Protein AF-A0A060BXY6-F1 (afdb_monomer_lite)

Foldseek 3Di:
DPDPDDDDDPDDPDDPDDDDDDQLLDQDDPPQKDDPDDPCVVQAWGRPNGDIDGDQDDDQLDNDDHSDIDGDDPDQWDKDKDKPADDAAPAQRDWDFDKDDDHLQFIWTWIFHFDVVQPTTWTWIWGRHRDPPPSDIDTPDDTHDDDDGMKMWMWTGHRPDIDIDIDDDPPD

Radius of gyration: 18.83 Å; chains: 1; bounding box: 52×39×55 Å

pLDDT: mean 91.85, std 11.89, range [47.31, 98.62]

Sequence (172 aa):
MPALEAEAPGEAMAEPEGPVEYRFDGPDLPADFQWLRTPYPERILTLTGAALRLHGRESIGSWYEQALVARRQAHHAYRAETRLAAFAPESYQQAAGLTTYYNRTKLHALMVSHDAEAGGRSLTLMSCPGDWPDGRLVYPAGPLAVPDGPLDLAVEVRGATQRFSGAAAANG

Structure (mmCIF, N/CA/C/O backbone):
data_AF-A0A060BXY6-F1
#
_entry.id   AF-A0A060BXY6-F1
#
loop_
_atom_site.group_PDB
_atom_site.id
_atom_site.type_symbol
_atom_site.label_atom_id
_atom_site.label_alt_id
_atom_site.label_comp_id
_atom_site.label_asym_id
_atom_site.label_entity_id
_atom_site.label_seq_id
_atom_site.pdbx_PDB_ins_code
_atom_site.Cartn_x
_atom_site.Cartn_y
_atom_site.Cartn_z
_atom_site.occupancy
_atom_site.B_iso_or_equiv
_atom_site.auth_seq_id
_atom_site.auth_comp_id
_atom_site.auth_asym_id
_atom_site.auth_atom_id
_atom_site.pdbx_PDB_model_num
ATOM 1 N N . MET A 1 1 ? 29.669 -21.336 -35.107 1.00 47.31 1 MET A N 1
ATOM 2 C CA . MET A 1 1 ? 29.329 -19.900 -35.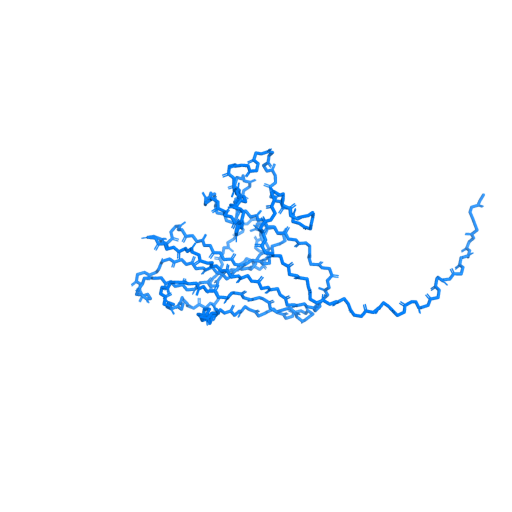192 1.00 47.31 1 MET A CA 1
ATOM 3 C C . MET A 1 1 ? 27.812 -19.817 -35.272 1.00 47.31 1 MET A C 1
ATOM 5 O O . MET A 1 1 ? 27.284 -20.520 -36.127 1.00 47.31 1 MET A O 1
ATOM 9 N N . PRO A 1 2 ? 27.098 -19.092 -34.392 1.00 58.09 2 PRO A N 1
ATOM 10 C CA . PRO A 1 2 ? 25.665 -18.878 -34.590 1.00 58.09 2 PRO A CA 1
ATOM 11 C C . PRO A 1 2 ? 25.452 -18.005 -35.839 1.00 58.09 2 PRO A C 1
ATOM 13 O O . PRO A 1 2 ? 26.349 -17.249 -36.217 1.00 58.09 2 PRO A O 1
ATOM 16 N N . ALA A 1 3 ? 24.303 -18.146 -36.500 1.00 59.31 3 ALA A N 1
ATOM 17 C CA . ALA A 1 3 ? 23.945 -17.347 -37.671 1.00 59.31 3 ALA A CA 1
ATOM 18 C C . ALA A 1 3 ? 23.782 -15.864 -37.287 1.00 59.31 3 ALA A C 1
ATOM 20 O O . ALA A 1 3 ? 23.227 -15.559 -36.233 1.00 59.31 3 ALA A O 1
ATOM 21 N N . LEU A 1 4 ? 24.304 -14.961 -38.127 1.00 67.56 4 LEU A N 1
ATOM 22 C CA . LEU A 1 4 ? 24.365 -13.517 -37.857 1.00 67.56 4 LEU A CA 1
ATOM 23 C C . LEU A 1 4 ? 23.023 -12.797 -38.088 1.00 67.56 4 LEU A C 1
ATOM 25 O O . LEU A 1 4 ? 22.862 -11.663 -37.654 1.00 67.56 4 LEU A O 1
ATOM 29 N N . GLU A 1 5 ? 22.068 -13.450 -38.750 1.00 65.06 5 GLU A N 1
ATOM 30 C CA . GLU A 1 5 ? 20.760 -12.891 -39.084 1.00 65.06 5 GLU A CA 1
ATOM 31 C C . GLU A 1 5 ? 19.680 -13.936 -38.789 1.00 65.06 5 GLU A C 1
ATOM 33 O O . GLU A 1 5 ? 19.763 -15.081 -39.237 1.00 65.06 5 GLU A O 1
ATOM 38 N N . ALA A 1 6 ? 18.691 -13.539 -37.989 1.00 66.56 6 ALA A N 1
ATOM 39 C CA . ALA A 1 6 ? 17.490 -14.309 -37.701 1.00 66.56 6 ALA A CA 1
ATOM 40 C C . ALA A 1 6 ? 16.286 -13.511 -38.209 1.00 66.56 6 ALA A C 1
ATOM 42 O O . ALA A 1 6 ? 16.207 -12.304 -37.970 1.00 66.56 6 ALA A O 1
ATOM 43 N N . GLU A 1 7 ? 15.360 -14.173 -38.904 1.00 62.53 7 GLU A N 1
ATOM 44 C CA . GLU A 1 7 ? 14.077 -13.564 -39.254 1.00 62.53 7 GLU A CA 1
ATOM 45 C C . GLU A 1 7 ? 13.350 -13.152 -37.972 1.00 62.53 7 GLU A C 1
ATOM 47 O O . GLU A 1 7 ? 13.218 -13.938 -37.028 1.00 62.53 7 GLU A O 1
ATOM 52 N N . ALA A 1 8 ? 12.904 -11.896 -37.933 1.00 59.94 8 ALA A N 1
ATOM 53 C CA . ALA A 1 8 ? 12.083 -11.410 -36.840 1.00 59.94 8 ALA A CA 1
ATOM 54 C C . ALA A 1 8 ? 10.796 -12.251 -36.785 1.00 59.94 8 ALA A C 1
ATOM 56 O O . ALA A 1 8 ? 10.184 -12.481 -37.833 1.00 59.94 8 ALA A O 1
ATOM 57 N N . PRO A 1 9 ? 10.360 -12.705 -35.596 1.00 65.50 9 PRO A N 1
ATOM 58 C CA . PRO A 1 9 ? 9.036 -13.290 -35.452 1.00 65.50 9 PRO A CA 1
ATOM 59 C C . PRO A 1 9 ? 8.014 -12.308 -36.031 1.00 65.50 9 PRO A C 1
ATOM 61 O O . PRO A 1 9 ? 8.070 -11.118 -35.715 1.00 65.50 9 PRO A O 1
ATOM 64 N N . GLY A 1 10 ? 7.125 -12.789 -36.906 1.00 59.06 10 GLY A N 1
ATOM 65 C CA . GLY A 1 10 ? 6.068 -11.959 -37.482 1.00 59.06 10 GLY A CA 1
ATOM 66 C C . GLY A 1 10 ? 5.279 -11.240 -36.387 1.00 59.06 10 GLY A C 1
ATOM 67 O O . GLY A 1 10 ? 5.149 -11.764 -35.279 1.00 59.06 10 GLY A O 1
ATOM 68 N N . GLU A 1 11 ? 4.780 -10.039 -36.692 1.00 58.16 11 GLU A N 1
ATOM 69 C CA . GLU A 1 11 ? 3.994 -9.220 -35.767 1.00 58.16 11 GLU A CA 1
ATOM 70 C C . GLU A 1 11 ? 2.746 -9.986 -35.309 1.00 58.16 11 GLU A C 1
ATOM 72 O O . GLU A 1 11 ? 1.684 -9.946 -35.929 1.00 58.16 11 GLU A O 1
ATOM 77 N N . ALA A 1 12 ? 2.868 -10.708 -34.199 1.00 58.38 12 ALA A N 1
ATOM 78 C CA . ALA A 1 12 ? 1.722 -11.157 -33.445 1.00 58.38 12 ALA A CA 1
ATOM 79 C C . ALA A 1 12 ? 1.152 -9.912 -32.763 1.00 58.38 12 ALA A C 1
ATOM 81 O O . ALA A 1 12 ? 1.702 -9.427 -31.773 1.00 58.38 12 ALA A O 1
ATOM 82 N N . MET A 1 13 ? 0.062 -9.368 -33.306 1.00 51.75 13 MET A N 1
ATOM 83 C CA . MET A 1 13 ? -0.794 -8.470 -32.540 1.00 51.75 13 MET A CA 1
ATOM 84 C C . MET A 1 13 ? -1.324 -9.271 -31.352 1.00 51.75 13 MET A C 1
ATOM 86 O O . MET A 1 13 ? -2.250 -10.066 -31.499 1.00 51.75 13 MET A O 1
ATOM 90 N N . ALA A 1 14 ? -0.688 -9.107 -30.192 1.00 61.38 14 ALA A N 1
ATOM 91 C CA . ALA A 1 14 ? -1.214 -9.630 -28.945 1.00 61.38 14 ALA A CA 1
ATOM 92 C C . ALA A 1 14 ? -2.620 -9.051 -28.759 1.00 61.38 14 ALA A C 1
ATOM 94 O O . ALA A 1 14 ? -2.805 -7.831 -28.829 1.00 61.38 14 ALA A O 1
ATOM 95 N N . GLU A 1 15 ? -3.613 -9.920 -28.575 1.00 57.78 15 GLU A N 1
ATOM 96 C CA . GLU A 1 15 ? -4.935 -9.458 -28.172 1.00 57.78 15 GLU A CA 1
ATOM 97 C C . GLU A 1 15 ? -4.805 -8.660 -26.868 1.00 57.78 15 GLU A C 1
ATOM 99 O O . GLU A 1 15 ? -3.977 -9.012 -26.019 1.00 57.78 15 GLU A O 1
ATOM 104 N N . PRO A 1 16 ? -5.574 -7.570 -26.700 1.00 60.53 16 PRO A N 1
ATOM 105 C CA . PRO A 1 16 ? -5.528 -6.804 -25.469 1.00 60.53 16 PRO A CA 1
ATOM 106 C C . PRO A 1 16 ? -5.883 -7.725 -24.301 1.00 60.53 16 PRO A C 1
ATOM 108 O O . PRO A 1 16 ? -6.974 -8.294 -24.260 1.00 60.53 16 PRO A O 1
ATOM 111 N N . GLU A 1 17 ? -4.952 -7.877 -23.357 1.00 73.25 17 GLU A N 1
ATOM 112 C CA . GLU A 1 17 ? -5.198 -8.646 -22.142 1.00 73.25 17 GLU A CA 1
ATOM 113 C C . GLU A 1 17 ? -6.414 -8.054 -21.415 1.00 73.25 17 GLU A C 1
ATOM 115 O O . GLU A 1 17 ? -6.480 -6.852 -21.139 1.00 73.25 17 GLU A O 1
ATOM 120 N N . GLY A 1 18 ? -7.404 -8.903 -21.134 1.00 80.19 18 GLY A N 1
ATOM 121 C CA . GLY A 1 18 ? -8.570 -8.519 -20.347 1.00 80.19 18 GLY A CA 1
ATOM 122 C C . GLY A 1 18 ? -8.195 -8.129 -18.910 1.00 80.19 18 GLY A C 1
ATOM 123 O O . GLY A 1 18 ? -7.074 -8.378 -18.457 1.00 80.19 18 GLY A O 1
ATOM 124 N N . PRO A 1 19 ? -9.130 -7.528 -18.153 1.00 88.00 19 PRO A N 1
ATOM 125 C CA . PRO A 1 19 ? -8.893 -7.224 -16.749 1.00 88.00 19 PRO A CA 1
ATOM 126 C C . PRO A 1 19 ? -8.603 -8.511 -15.965 1.00 88.00 19 PRO A C 1
ATOM 128 O O . PRO A 1 19 ? -9.330 -9.497 -16.069 1.00 88.00 19 PRO A O 1
ATOM 131 N N . VAL A 1 20 ? -7.541 -8.480 -15.159 1.00 94.06 20 VAL A N 1
ATOM 132 C CA . VAL A 1 20 ? -7.186 -9.568 -14.242 1.00 94.06 20 VAL A CA 1
ATOM 133 C C . VAL A 1 20 ? -7.732 -9.235 -12.858 1.00 94.06 20 VAL A C 1
ATOM 135 O O . VAL A 1 20 ? -7.362 -8.212 -12.279 1.00 94.06 20 VAL A O 1
ATOM 138 N N . GLU A 1 21 ? -8.584 -10.106 -12.322 1.00 95.81 21 GLU A N 1
ATOM 139 C CA . GLU A 1 21 ? -9.207 -9.952 -11.006 1.00 95.81 21 GLU A CA 1
ATOM 140 C C . GLU A 1 21 ? -8.729 -11.046 -10.042 1.00 95.81 21 GLU A C 1
ATOM 142 O O . GLU A 1 21 ? -8.688 -12.227 -10.387 1.00 95.81 21 GLU A O 1
ATOM 147 N N . TYR A 1 22 ? -8.396 -10.651 -8.811 1.00 96.75 22 TYR A N 1
ATOM 148 C CA . TYR A 1 22 ? -7.990 -11.558 -7.741 1.00 96.75 22 TYR A CA 1
ATOM 149 C C . TYR A 1 22 ? -8.943 -11.430 -6.553 1.00 96.75 22 TYR A C 1
ATOM 151 O O . TYR A 1 22 ? -8.967 -10.400 -5.883 1.00 96.75 22 TYR A O 1
ATOM 159 N N . ARG A 1 23 ? -9.702 -12.495 -6.271 1.00 95.94 23 ARG A N 1
ATOM 160 C CA . ARG A 1 23 ? -10.667 -12.536 -5.156 1.00 95.94 23 ARG A CA 1
ATOM 161 C C . ARG A 1 23 ? -10.073 -13.011 -3.829 1.00 95.94 23 ARG A C 1
ATOM 163 O O . ARG A 1 23 ? -10.653 -12.743 -2.784 1.00 95.94 23 ARG A O 1
ATOM 170 N N . PHE A 1 24 ? -8.916 -13.679 -3.861 1.00 96.94 24 PHE A N 1
ATOM 171 C CA . PHE A 1 24 ? -8.247 -14.249 -2.680 1.00 96.94 24 PHE A CA 1
ATOM 172 C C . PHE A 1 24 ? -9.130 -15.221 -1.866 1.00 96.94 24 PHE A C 1
ATOM 174 O O . PHE A 1 24 ? -9.054 -15.273 -0.637 1.00 96.94 24 PHE A O 1
ATOM 181 N N . ASP A 1 25 ? -9.973 -15.986 -2.560 1.00 95.31 25 ASP A N 1
ATOM 182 C CA . ASP A 1 25 ? -10.830 -17.045 -2.012 1.00 95.31 25 ASP A CA 1
ATOM 183 C C . ASP A 1 25 ? -10.169 -18.437 -2.034 1.00 95.31 25 ASP A C 1
ATOM 185 O O . ASP A 1 25 ? -10.607 -19.348 -1.332 1.00 95.31 25 ASP A O 1
ATOM 189 N N . GLY A 1 26 ? -9.081 -18.594 -2.791 1.00 93.88 26 GLY A N 1
ATOM 190 C CA . GLY A 1 26 ? -8.248 -19.794 -2.802 1.00 93.88 26 GLY A CA 1
ATOM 191 C C . GLY A 1 26 ? -7.332 -19.943 -1.573 1.00 93.88 26 GLY A C 1
ATOM 192 O O . GLY A 1 26 ? -7.121 -18.988 -0.819 1.00 93.88 26 GLY A O 1
ATOM 193 N N . PRO A 1 27 ? -6.755 -21.143 -1.375 1.00 93.88 27 PRO A N 1
ATOM 194 C CA . PRO A 1 27 ? -5.859 -21.430 -0.252 1.00 93.88 27 PRO A CA 1
ATOM 195 C C . PRO A 1 27 ? -4.451 -20.837 -0.423 1.00 93.88 27 PRO A C 1
ATOM 197 O O . PRO A 1 27 ? -3.761 -20.625 0.572 1.00 93.88 27 PRO A O 1
ATOM 200 N N . ASP A 1 28 ? -4.042 -20.552 -1.663 1.00 95.62 28 ASP A N 1
ATOM 201 C CA 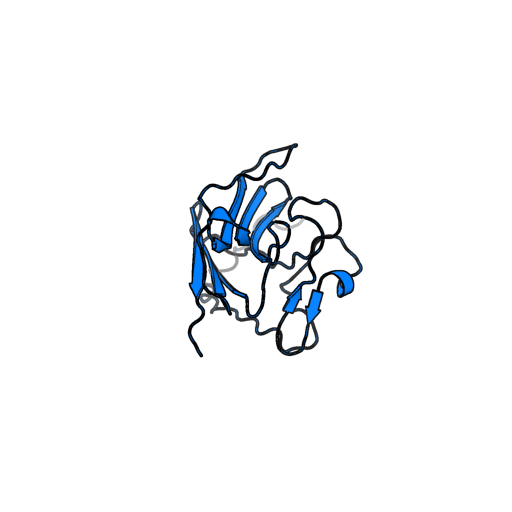. ASP A 1 28 ? -2.689 -20.123 -2.020 1.00 95.62 28 ASP A CA 1
ATOM 202 C C . ASP A 1 28 ? -2.666 -18.702 -2.587 1.00 95.62 28 ASP A C 1
ATOM 204 O O . ASP A 1 28 ? -3.612 -18.240 -3.235 1.00 95.62 28 ASP A O 1
ATOM 208 N N . LEU A 1 29 ? -1.558 -17.991 -2.352 1.00 97.19 29 LEU A N 1
ATOM 209 C CA . LEU A 1 29 ? -1.370 -16.647 -2.890 1.00 97.19 29 LEU A CA 1
ATOM 210 C C . LEU A 1 29 ? -1.147 -16.759 -4.406 1.00 97.19 29 LEU A C 1
ATOM 212 O O . LEU A 1 29 ? -0.289 -17.546 -4.815 1.00 97.19 29 LEU A O 1
ATOM 216 N N . PRO A 1 30 ? -1.861 -15.986 -5.250 1.00 96.94 30 PRO A N 1
ATOM 217 C CA . PRO A 1 30 ? -1.654 -16.052 -6.691 1.00 96.94 30 PRO A CA 1
ATOM 218 C C . PRO A 1 30 ? -0.193 -15.774 -7.060 1.00 96.94 30 PRO A C 1
ATOM 220 O O . PRO A 1 30 ? 0.427 -14.866 -6.503 1.00 96.94 30 PRO A O 1
ATOM 223 N N . ALA A 1 31 ? 0.340 -16.527 -8.025 1.00 96.06 31 ALA A N 1
ATOM 224 C CA . ALA A 1 31 ? 1.766 -16.523 -8.381 1.00 96.06 31 ALA A CA 1
ATOM 225 C C . ALA A 1 31 ? 2.300 -15.159 -8.865 1.00 96.06 31 ALA A C 1
ATOM 227 O O . ALA A 1 31 ? 3.503 -14.904 -8.815 1.00 96.06 31 ALA A O 1
ATOM 228 N N . ASP A 1 32 ? 1.406 -14.272 -9.301 1.00 96.62 32 ASP A N 1
ATOM 229 C CA . ASP A 1 32 ? 1.715 -12.891 -9.668 1.00 96.62 32 ASP A CA 1
ATOM 230 C C . ASP A 1 32 ? 2.242 -12.053 -8.498 1.00 96.62 32 ASP A C 1
ATOM 232 O O . ASP A 1 32 ? 2.953 -11.065 -8.715 1.00 96.62 32 ASP A O 1
ATOM 236 N N . PHE A 1 33 ? 1.869 -12.412 -7.268 1.00 98.00 33 PHE A N 1
ATOM 237 C CA . PHE A 1 33 ? 2.203 -11.655 -6.074 1.00 98.00 33 PHE A CA 1
ATOM 238 C C . PHE A 1 33 ? 3.475 -12.167 -5.407 1.00 98.00 33 PHE A C 1
ATOM 240 O O . PHE A 1 33 ? 3.696 -13.361 -5.220 1.00 98.00 33 PHE A O 1
ATOM 247 N N . GLN A 1 34 ? 4.302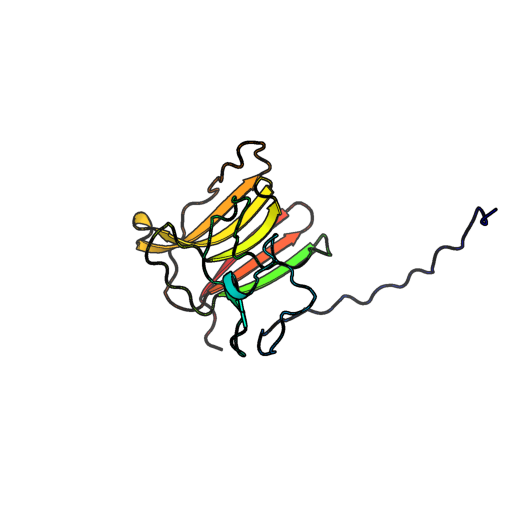 -11.219 -4.984 1.00 97.50 34 GLN A N 1
ATOM 248 C CA . GLN A 1 34 ? 5.496 -11.446 -4.183 1.00 97.50 34 GLN A CA 1
ATOM 249 C C . GLN A 1 34 ? 5.482 -10.516 -2.969 1.00 97.50 34 GLN A C 1
ATOM 251 O O . GLN A 1 34 ? 4.782 -9.502 -2.949 1.00 97.50 34 GLN A O 1
ATOM 256 N N . TRP A 1 35 ? 6.284 -10.849 -1.963 1.00 96.94 35 TRP A N 1
ATOM 257 C CA . TRP A 1 35 ? 6.513 -10.018 -0.783 1.00 96.94 35 TRP A CA 1
ATOM 258 C C . TRP A 1 35 ? 8.007 -9.756 -0.585 1.00 96.94 35 TRP A C 1
ATOM 260 O O . TRP A 1 35 ? 8.866 -10.358 -1.235 1.00 96.94 35 TRP A O 1
ATOM 270 N N . LEU A 1 36 ? 8.338 -8.819 0.302 1.00 95.25 36 LEU A N 1
ATOM 271 C CA . LEU A 1 36 ? 9.715 -8.367 0.485 1.00 95.25 36 LEU A CA 1
ATOM 272 C C . LEU A 1 36 ? 10.459 -9.184 1.550 1.00 95.25 36 LEU A C 1
ATOM 274 O O . LEU A 1 36 ? 10.153 -9.086 2.733 1.00 95.25 36 LEU A O 1
ATOM 278 N N . ARG A 1 37 ? 11.517 -9.884 1.116 1.00 93.62 37 ARG A N 1
ATOM 279 C CA . ARG A 1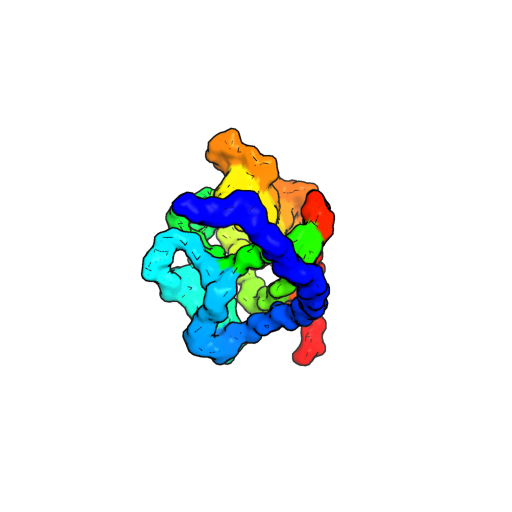 37 ? 12.669 -10.415 1.889 1.00 93.62 37 ARG A CA 1
ATOM 280 C C . ARG A 1 37 ? 12.406 -11.444 2.993 1.00 93.62 37 ARG A C 1
ATOM 282 O O . ARG A 1 37 ? 13.280 -12.278 3.211 1.00 93.62 37 ARG A O 1
ATOM 289 N N . THR A 1 38 ? 11.286 -11.393 3.708 1.00 93.12 38 THR A N 1
ATOM 290 C CA . THR A 1 38 ? 11.035 -12.317 4.820 1.00 93.12 38 THR A CA 1
ATOM 291 C C . THR A 1 38 ? 10.795 -13.741 4.302 1.00 93.12 38 THR A C 1
ATOM 293 O O . THR A 1 38 ? 9.997 -13.925 3.381 1.00 93.12 38 THR A O 1
ATOM 296 N N . PRO A 1 39 ? 11.450 -14.766 4.873 1.00 94.44 39 PRO A N 1
ATOM 297 C CA . PRO A 1 39 ? 11.147 -16.161 4.566 1.00 94.44 39 PRO A CA 1
ATOM 298 C C . PRO A 1 39 ? 9.909 -16.680 5.320 1.00 94.44 39 PRO A C 1
ATOM 300 O O . PRO A 1 39 ? 9.530 -17.828 5.121 1.00 94.44 39 PRO A O 1
ATOM 303 N N . TYR A 1 40 ? 9.292 -15.851 6.172 1.00 95.69 40 TYR A N 1
ATOM 304 C CA . TYR A 1 40 ? 8.187 -16.207 7.069 1.00 95.69 40 TYR A CA 1
ATOM 305 C C . TYR A 1 40 ? 6.894 -15.460 6.675 1.00 95.69 40 TYR A C 1
ATOM 307 O O . TYR A 1 40 ? 6.507 -14.493 7.346 1.00 95.69 40 TYR A O 1
ATOM 315 N N . PRO A 1 41 ? 6.244 -15.814 5.548 1.00 95.25 41 PRO A N 1
ATOM 316 C CA . PRO A 1 41 ? 5.077 -15.093 5.034 1.00 95.25 41 PRO A CA 1
ATOM 317 C C . PRO A 1 41 ? 3.892 -15.072 6.008 1.00 95.25 41 PRO A C 1
ATOM 319 O O . PRO A 1 41 ? 3.179 -14.076 6.080 1.00 95.25 41 PRO A O 1
ATOM 322 N N . GLU A 1 42 ? 3.710 -16.109 6.821 1.00 96.12 42 GLU A N 1
ATOM 323 C CA . GLU A 1 42 ? 2.644 -16.217 7.823 1.00 96.12 42 GLU A CA 1
ATOM 324 C C . GLU A 1 42 ? 2.688 -15.105 8.879 1.00 96.12 42 GLU A C 1
ATOM 326 O O . GLU A 1 42 ? 1.675 -14.779 9.500 1.00 96.12 42 GLU A O 1
ATOM 331 N N . ARG A 1 43 ? 3.854 -14.473 9.063 1.00 96.75 43 ARG A N 1
ATOM 332 C CA . ARG A 1 43 ? 3.986 -13.301 9.928 1.00 96.75 43 ARG A CA 1
ATOM 333 C C . ARG A 1 43 ? 3.405 -12.051 9.288 1.00 96.75 43 ARG A C 1
ATOM 335 O O . ARG A 1 43 ? 3.044 -11.149 10.022 1.00 96.75 43 ARG A O 1
ATOM 342 N N . ILE A 1 44 ? 3.318 -11.949 7.969 1.00 97.69 44 ILE A N 1
ATOM 343 C CA . ILE A 1 44 ? 2.914 -10.707 7.295 1.00 97.69 44 ILE A CA 1
ATOM 344 C C . ILE A 1 44 ? 1.570 -10.816 6.585 1.00 97.69 44 ILE A C 1
ATOM 346 O O . ILE A 1 44 ? 0.912 -9.797 6.383 1.00 97.69 44 ILE A O 1
ATOM 350 N N . LEU A 1 45 ? 1.144 -12.028 6.227 1.00 97.75 45 LEU A N 1
ATOM 351 C CA . LEU A 1 45 ? -0.083 -12.251 5.479 1.00 97.75 45 LEU A CA 1
ATOM 352 C C . LEU A 1 45 ? -0.797 -13.544 5.877 1.00 97.75 45 LEU A C 1
ATOM 354 O O . LEU A 1 45 ? -0.206 -14.495 6.383 1.00 97.75 45 LEU A O 1
ATOM 358 N N . THR A 1 46 ? -2.101 -13.584 5.626 1.00 97.88 46 THR A N 1
ATOM 359 C CA . THR A 1 46 ? -2.935 -14.783 5.737 1.00 97.88 46 THR A CA 1
ATOM 360 C C . THR A 1 46 ? -4.052 -14.716 4.702 1.00 97.88 46 THR A C 1
ATOM 362 O O . THR A 1 46 ? -4.727 -13.693 4.590 1.00 97.88 46 THR A O 1
ATOM 365 N N . LEU A 1 47 ? -4.281 -15.807 3.973 1.00 97.88 47 LEU A N 1
ATOM 366 C CA . LEU A 1 47 ? -5.473 -15.969 3.141 1.00 97.88 47 LEU A CA 1
ATOM 367 C C . LEU A 1 47 ? -6.597 -16.536 3.999 1.00 97.88 47 LEU A C 1
ATOM 369 O O . LEU A 1 47 ? -6.443 -17.584 4.620 1.00 97.88 47 LEU A O 1
ATOM 373 N N . THR A 1 48 ? -7.719 -15.825 4.074 1.00 96.50 48 THR A N 1
ATOM 374 C CA . THR A 1 48 ? -8.839 -16.216 4.946 1.00 96.50 48 THR A CA 1
ATOM 375 C C . THR A 1 48 ? -9.893 -17.064 4.231 1.00 96.50 48 THR A C 1
ATOM 377 O O . THR A 1 48 ? -10.934 -17.337 4.821 1.00 96.50 48 THR A O 1
ATOM 380 N N . GLY A 1 49 ? -9.685 -17.391 2.950 1.00 94.31 49 GLY A N 1
ATOM 381 C CA . GLY A 1 49 ? -10.709 -17.970 2.068 1.00 94.31 49 GLY A CA 1
ATOM 382 C C . GLY A 1 49 ? -11.753 -16.960 1.570 1.00 94.31 49 GLY A C 1
ATOM 383 O O . GLY A 1 49 ? -12.717 -17.337 0.915 1.00 94.31 49 GLY A O 1
ATOM 384 N N . ALA A 1 50 ? -11.575 -15.675 1.885 1.00 94.44 50 ALA A N 1
ATOM 385 C CA . ALA A 1 50 ? -12.428 -14.583 1.405 1.00 94.44 50 ALA A CA 1
ATOM 386 C C . ALA A 1 50 ? -11.652 -13.286 1.123 1.00 94.44 50 ALA A C 1
ATOM 388 O O . ALA A 1 50 ? -12.186 -12.378 0.491 1.00 94.44 50 ALA A O 1
ATOM 389 N N . ALA A 1 51 ? -10.426 -13.162 1.641 1.00 97.00 51 ALA A N 1
ATOM 390 C CA . ALA A 1 51 ? -9.573 -12.000 1.462 1.00 97.00 51 ALA A CA 1
ATOM 391 C C . ALA A 1 51 ? -8.102 -12.346 1.735 1.00 97.00 51 ALA A C 1
ATOM 393 O O . ALA A 1 51 ? -7.781 -13.263 2.501 1.00 97.00 51 ALA A O 1
ATOM 394 N N . LEU A 1 52 ? -7.211 -11.520 1.184 1.00 98.38 52 LEU A N 1
ATOM 395 C CA . LEU A 1 52 ? -5.834 -11.391 1.645 1.00 98.38 52 LEU A CA 1
ATOM 396 C C . LEU A 1 52 ? -5.803 -10.460 2.862 1.00 98.38 52 LEU A C 1
ATOM 398 O O . LEU A 1 52 ? -6.006 -9.252 2.740 1.00 98.38 52 LEU A O 1
ATOM 402 N N . ARG A 1 53 ? -5.531 -11.012 4.045 1.00 98.44 53 ARG A N 1
ATOM 403 C CA . ARG A 1 53 ? -5.294 -10.232 5.262 1.00 98.44 53 ARG A CA 1
ATOM 404 C C . ARG A 1 53 ? -3.807 -9.947 5.395 1.00 98.44 53 ARG A C 1
ATOM 406 O O . ARG A 1 53 ? -3.013 -10.881 5.433 1.00 98.44 53 ARG A O 1
ATOM 413 N N . LEU A 1 54 ? -3.448 -8.675 5.532 1.00 98.38 54 LEU A N 1
ATOM 414 C CA . LEU A 1 54 ? -2.094 -8.250 5.876 1.00 98.38 54 LEU A CA 1
ATOM 415 C C . LEU A 1 54 ? -2.027 -7.914 7.366 1.00 98.38 54 LEU A C 1
ATOM 417 O O . LEU A 1 54 ? -2.879 -7.193 7.886 1.00 98.38 54 LEU A O 1
ATOM 421 N N . HIS A 1 55 ? -1.016 -8.434 8.056 1.00 98.00 55 HIS A N 1
ATOM 422 C CA . HIS A 1 55 ? -0.767 -8.131 9.463 1.00 98.00 55 HIS A CA 1
ATOM 423 C C . HIS A 1 55 ? 0.227 -6.980 9.536 1.00 98.00 55 HIS A C 1
ATOM 425 O O . HIS A 1 55 ? 1.365 -7.156 9.124 1.00 98.00 55 HIS A O 1
ATOM 431 N N . GLY A 1 56 ? -0.175 -5.815 10.051 1.00 96.50 56 GLY A N 1
ATOM 432 C CA . GLY A 1 56 ? 0.694 -4.632 10.113 1.00 96.50 56 GLY A CA 1
ATOM 433 C C . GLY A 1 56 ? 2.051 -4.922 10.771 1.00 96.50 56 GLY A C 1
ATOM 434 O O . GLY A 1 56 ? 2.117 -5.604 11.797 1.00 96.50 56 GLY A O 1
ATOM 435 N N . ARG A 1 57 ? 3.135 -4.435 10.160 1.00 96.44 57 ARG A N 1
ATOM 436 C CA . ARG A 1 57 ? 4.519 -4.600 10.635 1.00 96.44 57 ARG A CA 1
ATOM 437 C C . ARG A 1 57 ? 5.251 -3.265 10.587 1.00 96.44 57 ARG A C 1
ATOM 439 O O . ARG A 1 57 ? 4.709 -2.259 11.031 1.00 96.44 57 ARG A O 1
ATOM 446 N N . GLU A 1 58 ? 6.482 -3.251 10.100 1.00 96.12 58 GLU A N 1
ATOM 447 C CA . GLU A 1 58 ? 7.291 -2.049 10.035 1.00 96.12 58 GLU A CA 1
ATOM 448 C C . GLU A 1 58 ? 6.825 -1.124 8.907 1.00 96.12 58 GLU A C 1
ATOM 450 O O . GLU A 1 58 ? 6.005 -1.484 8.057 1.00 96.12 58 GLU A O 1
ATOM 455 N N . SER A 1 59 ? 7.359 0.097 8.899 1.00 93.56 59 SER A N 1
ATOM 456 C CA . SER A 1 59 ? 7.011 1.093 7.892 1.00 93.56 59 SER A CA 1
ATOM 457 C C . SER A 1 59 ? 7.402 0.645 6.479 1.00 93.56 59 SER A C 1
ATOM 459 O O . SER A 1 59 ? 8.337 -0.132 6.274 1.00 93.56 59 SER A O 1
ATOM 461 N N . ILE A 1 60 ? 6.740 1.223 5.476 1.00 92.00 60 ILE A N 1
ATOM 462 C CA . ILE A 1 60 ? 7.011 0.981 4.046 1.00 92.00 60 ILE A CA 1
ATOM 463 C C . ILE A 1 60 ? 8.461 1.314 3.630 1.00 92.00 60 ILE A C 1
ATOM 465 O O . ILE A 1 60 ? 8.978 0.846 2.614 1.00 92.00 60 ILE A O 1
ATOM 469 N N . GLY A 1 61 ? 9.139 2.132 4.438 1.00 87.81 61 GLY A N 1
ATOM 470 C CA . GLY A 1 61 ? 10.538 2.492 4.267 1.00 87.81 61 GLY A CA 1
ATOM 471 C C . GLY A 1 61 ? 11.522 1.549 4.963 1.00 87.81 61 GLY A C 1
ATOM 472 O O . GLY A 1 61 ? 12.720 1.808 4.878 1.00 87.81 61 GLY A O 1
ATOM 473 N N . SER A 1 62 ? 11.076 0.504 5.667 1.00 90.06 62 SER A N 1
ATOM 474 C CA . SER A 1 62 ? 11.971 -0.381 6.422 1.00 90.06 62 SER A CA 1
ATOM 475 C C . SER A 1 62 ? 12.806 -1.308 5.524 1.00 90.06 62 SER A C 1
ATOM 477 O O . SER A 1 62 ? 12.420 -1.662 4.412 1.00 90.06 62 SER A O 1
ATOM 479 N N . TRP A 1 63 ? 13.967 -1.743 6.013 1.00 85.31 63 TRP A N 1
ATOM 480 C CA . TRP A 1 63 ? 14.745 -2.823 5.399 1.00 85.31 63 TRP A CA 1
ATOM 481 C C . TRP A 1 63 ? 14.267 -4.223 5.785 1.00 85.31 63 TRP A C 1
ATOM 483 O O . TRP A 1 63 ? 14.607 -5.182 5.089 1.00 85.31 63 TRP A O 1
ATOM 493 N N . TYR A 1 64 ? 13.509 -4.326 6.874 1.00 90.06 64 TYR A N 1
ATOM 494 C CA . TYR A 1 64 ? 13.172 -5.586 7.518 1.00 90.06 64 TYR A CA 1
ATOM 495 C C . TYR A 1 64 ? 11.725 -5.986 7.209 1.00 90.06 64 TYR A C 1
ATOM 497 O O . TYR A 1 64 ? 11.369 -6.134 6.037 1.00 90.06 64 TYR A O 1
ATOM 505 N N . GLU A 1 65 ? 10.900 -6.226 8.226 1.00 91.94 65 GLU A N 1
ATOM 506 C CA . GLU A 1 65 ? 9.634 -6.925 8.055 1.00 91.94 65 GLU A CA 1
ATOM 507 C C . GLU A 1 65 ? 8.523 -5.970 7.601 1.00 91.94 65 GLU A C 1
ATOM 509 O O . GLU A 1 65 ? 7.928 -5.247 8.397 1.00 91.94 65 GLU A O 1
ATOM 514 N N . GLN A 1 66 ? 8.225 -5.987 6.299 1.00 96.19 66 GLN A N 1
ATOM 515 C CA . GLN A 1 66 ? 7.121 -5.236 5.704 1.00 96.19 66 GLN A CA 1
ATOM 516 C C . GLN A 1 66 ? 5.963 -6.162 5.336 1.00 96.19 66 GLN A C 1
ATOM 518 O O . GLN A 1 66 ? 6.147 -7.149 4.622 1.00 96.19 66 GLN A O 1
ATOM 523 N N . ALA A 1 67 ? 4.748 -5.779 5.725 1.00 97.56 67 ALA A N 1
ATOM 524 C CA . ALA A 1 67 ? 3.522 -6.393 5.224 1.00 97.56 67 ALA A CA 1
ATOM 525 C C . ALA A 1 67 ? 3.126 -5.789 3.869 1.00 97.56 67 ALA A C 1
ATOM 527 O O . ALA A 1 67 ? 2.104 -5.121 3.739 1.00 97.56 67 ALA A O 1
ATOM 528 N N . LEU A 1 68 ? 3.988 -5.993 2.869 1.00 97.81 68 LEU A N 1
ATOM 529 C CA . LEU A 1 68 ? 3.814 -5.517 1.500 1.00 97.81 68 LEU A CA 1
ATOM 530 C C . LEU A 1 68 ? 3.772 -6.718 0.559 1.00 97.81 68 LEU A C 1
ATOM 532 O O . LEU A 1 68 ? 4.759 -7.441 0.419 1.00 97.81 68 LEU A O 1
ATOM 536 N N . VAL A 1 69 ? 2.628 -6.892 -0.098 1.00 98.12 69 VAL A N 1
ATOM 537 C CA . VAL A 1 69 ? 2.396 -7.901 -1.135 1.00 98.12 69 VAL A CA 1
ATOM 538 C C . VAL A 1 69 ? 2.079 -7.165 -2.432 1.00 98.12 69 VAL A C 1
ATOM 540 O O . VAL A 1 69 ? 1.167 -6.341 -2.467 1.00 98.12 69 VAL A O 1
ATOM 543 N N . ALA A 1 70 ? 2.852 -7.415 -3.485 1.00 97.88 70 ALA A N 1
ATOM 544 C CA . ALA A 1 70 ? 2.761 -6.672 -4.737 1.00 97.88 70 ALA A CA 1
ATOM 545 C C . ALA A 1 70 ? 2.982 -7.573 -5.952 1.00 97.88 70 ALA A C 1
ATOM 547 O O . ALA A 1 70 ? 3.675 -8.585 -5.873 1.00 97.88 70 ALA A O 1
ATOM 548 N N . ARG A 1 71 ? 2.421 -7.162 -7.091 1.00 97.44 71 ARG A N 1
ATOM 549 C CA . ARG A 1 71 ? 2.680 -7.756 -8.407 1.00 97.44 71 ARG A CA 1
ATOM 550 C C . ARG A 1 71 ? 3.447 -6.780 -9.295 1.00 97.44 71 ARG A C 1
ATOM 552 O O . ARG A 1 71 ? 3.471 -5.578 -9.032 1.00 97.44 71 ARG A O 1
ATOM 559 N N . ARG A 1 72 ? 4.082 -7.294 -10.350 1.00 97.00 72 ARG A N 1
ATOM 560 C CA . ARG A 1 72 ? 4.863 -6.478 -11.293 1.00 97.00 72 ARG A CA 1
ATOM 561 C C . ARG A 1 72 ? 3.956 -5.563 -12.115 1.00 97.00 72 ARG A C 1
ATOM 563 O O . ARG A 1 72 ? 2.912 -5.983 -12.604 1.00 97.00 72 ARG A O 1
ATOM 570 N N . GLN A 1 73 ? 4.415 -4.337 -12.340 1.00 95.12 73 GLN A N 1
ATOM 571 C CA . GLN A 1 73 ? 3.916 -3.506 -13.428 1.00 95.12 73 GLN A CA 1
ATOM 572 C C . GLN A 1 73 ? 4.455 -4.066 -14.753 1.00 95.12 73 GLN A C 1
ATOM 574 O O . GLN A 1 73 ? 5.659 -4.009 -14.991 1.00 95.12 73 GLN A O 1
ATOM 579 N N . ALA A 1 74 ? 3.570 -4.593 -15.603 1.00 94.19 74 ALA A N 1
ATOM 580 C CA . ALA A 1 74 ? 3.928 -5.145 -16.917 1.00 94.19 74 ALA A CA 1
ATOM 581 C C . ALA A 1 74 ? 3.701 -4.163 -18.084 1.00 94.19 74 ALA A C 1
ATOM 583 O O . ALA A 1 74 ? 4.216 -4.376 -19.176 1.00 94.19 74 ALA A O 1
ATOM 584 N N . HIS A 1 75 ? 2.968 -3.069 -17.849 1.00 94.06 75 HIS A N 1
ATOM 585 C CA . HIS A 1 75 ? 2.564 -2.115 -18.882 1.00 94.06 75 HIS A CA 1
ATOM 586 C C . HIS A 1 75 ? 2.885 -0.668 -18.475 1.00 94.06 75 HIS A C 1
ATOM 588 O O . HIS A 1 75 ? 2.880 -0.315 -17.293 1.00 94.06 75 HIS A O 1
ATOM 594 N N . HIS A 1 76 ? 3.142 0.199 -19.459 1.00 94.56 76 HIS A N 1
ATOM 595 C CA . HIS A 1 76 ? 3.342 1.642 -19.236 1.00 94.56 76 HIS A CA 1
ATOM 596 C C . HIS A 1 76 ? 2.034 2.410 -19.009 1.00 94.56 76 HIS A C 1
ATOM 598 O O . HIS A 1 76 ? 2.059 3.536 -18.512 1.00 94.56 76 HIS A O 1
ATOM 604 N N . ALA A 1 77 ? 0.902 1.812 -19.373 1.00 96.38 77 ALA A N 1
ATOM 605 C CA . ALA A 1 77 ? -0.423 2.306 -19.052 1.00 96.38 77 ALA A CA 1
ATOM 606 C C . ALA A 1 77 ? -1.222 1.172 -18.413 1.00 96.38 77 ALA A C 1
ATOM 608 O O . ALA A 1 77 ? -1.334 0.097 -18.998 1.00 96.38 77 ALA A O 1
ATOM 609 N N . TYR A 1 78 ? -1.723 1.389 -17.202 1.00 96.56 78 TYR A N 1
ATOM 610 C CA . TYR A 1 78 ? -2.523 0.403 -16.482 1.00 96.56 78 TYR A CA 1
ATOM 611 C C . TYR A 1 78 ? -3.372 1.074 -15.410 1.00 96.56 78 TYR A C 1
ATOM 613 O O . TYR A 1 78 ? -3.109 2.198 -14.974 1.00 96.56 78 TYR A O 1
ATOM 621 N N . ARG A 1 79 ? -4.372 0.331 -14.949 1.00 97.62 79 ARG A N 1
ATOM 622 C CA . ARG A 1 79 ? -5.173 0.663 -13.781 1.00 97.62 79 ARG A CA 1
ATOM 623 C C . ARG A 1 79 ? -5.136 -0.528 -12.831 1.00 97.62 79 ARG A C 1
ATOM 625 O O . ARG A 1 79 ? -5.348 -1.657 -13.259 1.00 97.62 79 ARG A O 1
ATOM 632 N N . ALA A 1 80 ? -4.809 -0.276 -11.570 1.00 98.12 80 ALA A N 1
ATOM 633 C CA . ALA A 1 80 ? -4.833 -1.280 -10.513 1.00 98.12 80 ALA A CA 1
ATOM 634 C C . ALA A 1 80 ? -5.799 -0.845 -9.413 1.00 98.12 80 ALA A C 1
ATOM 636 O O . ALA A 1 80 ? -5.888 0.342 -9.085 1.00 98.12 80 ALA A O 1
ATOM 637 N N . GLU A 1 81 ? -6.524 -1.818 -8.873 1.00 98.38 81 GLU A N 1
ATOM 638 C CA . GLU A 1 81 ? -7.616 -1.623 -7.925 1.00 98.38 81 GLU A CA 1
ATOM 639 C C . GLU A 1 81 ? -7.475 -2.569 -6.755 1.00 98.38 81 GLU A C 1
ATOM 641 O O . GLU A 1 81 ? -7.015 -3.701 -6.904 1.00 98.38 81 GLU A O 1
ATOM 646 N N . THR A 1 82 ? -7.893 -2.103 -5.587 1.00 98.38 82 THR A N 1
ATOM 647 C CA . THR A 1 82 ? -8.083 -2.959 -4.428 1.00 98.38 82 THR A CA 1
ATOM 648 C C . THR A 1 82 ? -9.243 -2.448 -3.595 1.00 98.38 82 THR A C 1
ATOM 650 O O . THR A 1 82 ? -9.422 -1.239 -3.435 1.00 98.38 82 THR A O 1
ATOM 653 N N . ARG A 1 83 ? -10.010 -3.379 -3.033 1.00 98.31 83 ARG A N 1
ATOM 654 C CA . ARG A 1 83 ? -11.015 -3.081 -2.022 1.00 98.31 83 ARG A CA 1
ATOM 655 C C . ARG A 1 83 ? -10.421 -3.337 -0.648 1.00 98.31 83 ARG A C 1
ATOM 657 O O . ARG A 1 83 ? -10.177 -4.482 -0.267 1.00 98.31 83 ARG A O 1
ATOM 664 N N . LEU A 1 84 ? -10.246 -2.279 0.134 1.00 98.12 84 LEU A N 1
ATOM 665 C CA . LEU A 1 84 ? -9.923 -2.395 1.549 1.00 98.12 84 LEU A CA 1
ATOM 666 C C . LEU A 1 84 ? -11.210 -2.706 2.316 1.00 98.12 84 LEU A C 1
ATOM 668 O O . LEU A 1 84 ? -11.920 -1.800 2.747 1.00 98.12 84 LEU A O 1
ATOM 672 N N . ALA A 1 85 ? -11.522 -3.997 2.444 1.00 96.94 85 ALA A N 1
ATOM 673 C CA . ALA A 1 85 ? -12.786 -4.469 3.010 1.00 96.94 85 ALA A CA 1
ATOM 674 C C . ALA A 1 85 ? -12.967 -4.104 4.493 1.00 96.94 85 ALA A C 1
ATOM 676 O O . ALA A 1 85 ? -14.058 -3.725 4.908 1.00 96.94 85 ALA A O 1
ATOM 677 N N . ALA A 1 86 ? -11.903 -4.212 5.292 1.00 96.12 86 ALA A N 1
ATOM 678 C CA . ALA A 1 86 ? -11.947 -3.932 6.721 1.00 96.12 86 ALA A CA 1
ATOM 679 C C . ALA A 1 86 ? -10.603 -3.385 7.208 1.00 96.12 86 ALA A C 1
ATOM 681 O O . ALA A 1 86 ? -9.590 -4.082 7.176 1.00 96.12 86 ALA A O 1
ATOM 682 N N . PHE A 1 87 ? -10.609 -2.134 7.667 1.00 98.00 87 PHE A N 1
ATOM 683 C CA . PHE A 1 87 ? -9.477 -1.503 8.337 1.00 98.00 87 PHE A CA 1
ATOM 684 C C . PHE A 1 87 ? -9.957 -0.279 9.124 1.00 98.00 87 PHE A C 1
ATOM 686 O O . PHE A 1 87 ? -10.511 0.658 8.537 1.00 98.00 87 PHE A O 1
ATOM 693 N N . ALA A 1 88 ? -9.738 -0.310 10.437 1.00 96.69 88 ALA A N 1
ATOM 694 C CA . ALA A 1 88 ? -10.127 0.722 11.390 1.00 96.69 88 ALA A CA 1
ATOM 695 C C . ALA A 1 88 ? -8.875 1.159 12.174 1.00 96.69 88 ALA A C 1
ATOM 697 O O . ALA A 1 88 ? -8.550 0.534 13.183 1.00 96.69 88 ALA A O 1
ATOM 698 N N . PRO A 1 89 ? -8.109 2.143 11.669 1.00 97.44 89 PRO A N 1
ATOM 699 C CA . PRO A 1 89 ? -6.921 2.626 12.357 1.00 97.44 89 PRO A CA 1
ATOM 700 C C . PRO A 1 89 ? -7.317 3.426 13.603 1.00 97.44 89 PRO A C 1
ATOM 702 O O . PRO A 1 89 ? -8.151 4.325 13.538 1.00 97.44 89 PRO A O 1
ATOM 705 N N . GLU A 1 90 ? -6.679 3.122 14.727 1.00 95.81 90 GLU A N 1
ATOM 706 C CA . GLU A 1 90 ? -6.860 3.804 16.015 1.00 95.81 90 GLU A CA 1
ATOM 707 C C . GLU A 1 90 ? -5.798 4.891 16.243 1.00 95.81 90 GLU A C 1
ATOM 709 O O . GLU A 1 90 ? -5.937 5.740 17.122 1.00 95.81 90 GLU A O 1
ATOM 714 N N . SER A 1 91 ? -4.707 4.868 15.471 1.00 96.38 91 SER A N 1
ATOM 715 C CA . SER A 1 91 ? -3.634 5.858 15.562 1.00 96.38 91 SER A CA 1
ATOM 716 C C . SER A 1 91 ? -2.945 6.094 14.222 1.00 96.38 91 SER A C 1
ATOM 718 O O . SER A 1 91 ? -2.980 5.253 13.323 1.00 96.38 91 SER A O 1
ATOM 720 N N . TYR A 1 92 ? -2.257 7.232 14.108 1.00 94.25 92 TYR A N 1
ATOM 721 C CA . TYR A 1 92 ? -1.509 7.617 12.905 1.00 94.25 92 TYR A CA 1
ATOM 722 C C . TYR A 1 92 ? -0.379 6.635 12.540 1.00 94.25 92 TYR A C 1
ATOM 724 O O . TYR A 1 92 ? 0.157 6.686 11.434 1.00 94.25 92 TYR A O 1
ATOM 732 N N . GLN A 1 93 ? 0.010 5.750 13.466 1.00 95.69 93 GLN A N 1
ATOM 733 C CA . GLN A 1 93 ? 1.043 4.734 13.251 1.00 95.69 93 GLN A CA 1
ATOM 734 C C . GLN A 1 93 ? 0.525 3.524 12.460 1.00 95.69 93 GLN A C 1
ATOM 736 O O . GLN A 1 93 ? 1.319 2.696 12.017 1.00 95.69 93 GLN A O 1
ATOM 741 N N . GLN A 1 94 ? -0.792 3.406 12.287 1.00 97.81 94 GLN A N 1
ATOM 742 C CA . GLN A 1 94 ? -1.435 2.310 11.577 1.00 97.81 94 GLN A CA 1
ATOM 743 C C . GLN A 1 94 ? -1.897 2.793 10.207 1.00 97.81 94 GLN A C 1
ATOM 745 O O . GLN A 1 94 ? -2.697 3.717 10.102 1.00 97.81 94 GLN A O 1
ATOM 750 N N . ALA A 1 95 ? -1.424 2.137 9.152 1.00 97.88 95 ALA A N 1
ATOM 751 C CA . ALA A 1 95 ? -1.808 2.480 7.794 1.00 97.88 95 ALA A CA 1
ATOM 752 C C . ALA A 1 95 ? -1.971 1.229 6.925 1.00 97.88 95 ALA A C 1
ATOM 754 O O . ALA A 1 95 ? -1.167 0.300 7.011 1.00 97.88 95 ALA A O 1
ATOM 755 N N . ALA A 1 96 ? -2.979 1.229 6.054 1.00 98.50 96 ALA A N 1
ATOM 756 C CA . ALA A 1 96 ? -3.197 0.189 5.049 1.00 98.50 96 ALA A CA 1
ATOM 757 C C . ALA A 1 96 ? -3.724 0.812 3.753 1.00 98.50 96 ALA A C 1
ATOM 759 O O . ALA A 1 96 ? -4.511 1.755 3.792 1.00 98.50 96 ALA A O 1
ATOM 760 N N . GLY A 1 97 ? -3.306 0.305 2.596 1.00 98.25 97 GLY A N 1
ATOM 761 C CA . GLY A 1 97 ? -3.735 0.884 1.328 1.00 98.25 97 GLY A CA 1
ATOM 762 C C . GLY A 1 97 ? -3.042 0.303 0.106 1.00 98.25 97 GLY A C 1
ATOM 763 O O . GLY A 1 97 ? -2.633 -0.856 0.100 1.00 98.25 97 GLY A O 1
ATOM 764 N N . LEU A 1 98 ? -2.937 1.124 -0.937 1.00 98.62 98 LEU A N 1
ATOM 765 C CA . LEU A 1 98 ? -2.417 0.757 -2.251 1.00 98.62 98 LEU A CA 1
ATOM 766 C C . LEU A 1 98 ? -1.121 1.516 -2.542 1.00 98.62 98 LEU A C 1
ATOM 768 O O . LEU A 1 98 ? -1.047 2.727 -2.341 1.00 98.62 98 LEU A O 1
ATOM 772 N N . THR A 1 99 ? -0.110 0.825 -3.070 1.00 98.50 99 THR A N 1
ATOM 773 C CA . THR A 1 99 ? 1.195 1.426 -3.370 1.00 98.50 99 THR A CA 1
ATOM 774 C C . THR A 1 99 ? 1.735 1.023 -4.738 1.00 98.50 99 THR A C 1
ATOM 776 O O . THR A 1 99 ? 1.557 -0.105 -5.189 1.00 98.50 99 THR A O 1
ATOM 779 N N . THR A 1 100 ? 2.445 1.952 -5.374 1.00 98.19 100 THR A N 1
ATOM 780 C CA . THR A 1 100 ? 3.431 1.672 -6.419 1.00 98.19 100 THR A CA 1
ATOM 781 C C . THR A 1 100 ? 4.812 1.729 -5.778 1.00 98.19 100 THR A C 1
ATOM 783 O O . THR A 1 100 ? 5.236 2.787 -5.297 1.00 98.19 100 THR A O 1
ATOM 786 N N . TYR A 1 101 ? 5.509 0.599 -5.758 1.00 97.81 101 TYR A N 1
ATOM 787 C CA . TYR A 1 101 ? 6.733 0.433 -4.985 1.00 97.81 101 TYR A CA 1
ATOM 788 C C . TYR A 1 101 ? 7.884 -0.009 -5.884 1.00 97.81 101 TYR A C 1
ATOM 790 O O . TYR A 1 101 ? 7.829 -1.082 -6.481 1.00 97.81 101 TYR A O 1
ATOM 798 N N . TYR A 1 102 ? 8.940 0.801 -5.954 1.00 96.69 102 TYR A N 1
ATOM 799 C CA . TYR A 1 102 ? 10.209 0.383 -6.546 1.00 96.69 102 TYR A CA 1
ATOM 800 C C . TYR A 1 102 ? 11.170 -0.065 -5.442 1.00 96.69 102 TYR A C 1
ATOM 802 O O . TYR A 1 102 ? 11.646 -1.198 -5.425 1.00 96.69 102 TYR A O 1
ATOM 810 N N . ASN A 1 103 ? 11.441 0.826 -4.487 1.00 95.12 103 ASN A N 1
ATOM 811 C CA . ASN A 1 103 ? 12.209 0.538 -3.280 1.00 95.12 103 ASN A CA 1
ATOM 812 C C . ASN A 1 103 ? 11.867 1.562 -2.183 1.00 95.12 103 ASN A C 1
ATOM 814 O O . ASN A 1 103 ? 11.063 2.468 -2.391 1.00 95.12 103 ASN A O 1
ATOM 818 N N . ARG A 1 104 ? 12.527 1.467 -1.023 1.00 93.56 104 ARG A N 1
ATOM 819 C CA . ARG A 1 104 ? 12.283 2.371 0.114 1.00 93.56 104 ARG A CA 1
ATOM 820 C C . ARG A 1 104 ? 12.503 3.864 -0.177 1.00 93.56 104 ARG A C 1
ATOM 822 O O . ARG A 1 104 ? 11.983 4.682 0.567 1.00 93.56 104 ARG A O 1
ATOM 829 N N . THR A 1 105 ? 13.274 4.217 -1.209 1.00 96.06 105 THR A N 1
ATOM 830 C CA . THR A 1 105 ? 13.552 5.612 -1.594 1.00 96.06 105 THR A CA 1
ATOM 831 C C . THR A 1 105 ? 12.767 6.059 -2.830 1.00 96.06 105 THR A C 1
ATOM 833 O O . THR A 1 105 ? 12.896 7.202 -3.258 1.00 96.06 105 THR A O 1
ATOM 836 N N . LYS A 1 106 ? 11.977 5.165 -3.437 1.00 96.81 106 LYS A N 1
ATOM 837 C CA . LYS A 1 106 ? 11.194 5.387 -4.660 1.00 96.81 106 LYS A CA 1
ATOM 838 C C . LYS A 1 106 ? 9.866 4.655 -4.541 1.00 96.81 106 LYS A C 1
ATOM 840 O O . LYS A 1 106 ? 9.749 3.485 -4.915 1.00 96.81 106 LYS A O 1
ATOM 845 N N . LEU A 1 107 ? 8.878 5.340 -3.982 1.00 97.31 107 LEU A N 1
ATOM 846 C CA . LEU A 1 107 ? 7.547 4.785 -3.768 1.00 97.31 107 LEU A CA 1
ATOM 847 C C . LEU A 1 107 ? 6.489 5.881 -3.742 1.00 97.31 107 LEU A C 1
ATOM 849 O O . LEU A 1 107 ? 6.770 7.022 -3.374 1.00 97.31 107 LEU A O 1
ATOM 853 N N . HI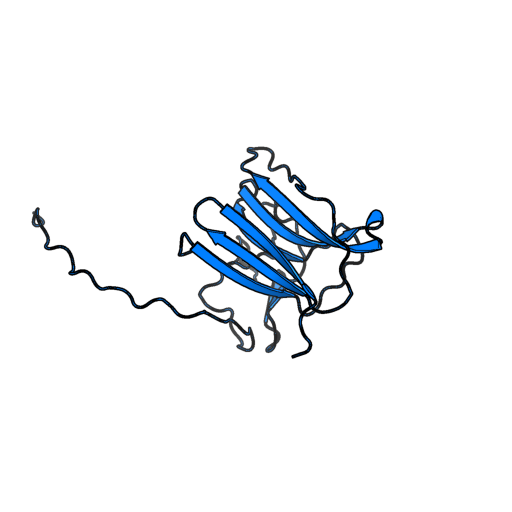S A 1 108 ? 5.260 5.502 -4.068 1.00 98.00 108 HIS A N 1
ATOM 854 C CA . HIS A 1 108 ? 4.070 6.324 -3.875 1.00 98.00 108 HIS A CA 1
ATOM 855 C C . HIS A 1 108 ? 2.952 5.438 -3.324 1.00 98.00 108 HIS A C 1
ATOM 857 O O . HIS A 1 108 ? 2.809 4.288 -3.751 1.00 98.00 108 HIS A O 1
ATOM 863 N N . ALA A 1 109 ? 2.178 5.929 -2.362 1.00 98.19 109 ALA A N 1
ATOM 864 C CA . ALA A 1 109 ? 1.137 5.142 -1.714 1.00 98.19 109 ALA A CA 1
ATOM 865 C C . ALA A 1 109 ? -0.064 6.001 -1.323 1.00 98.19 109 ALA A C 1
ATOM 867 O O . ALA A 1 109 ? 0.102 7.087 -0.772 1.00 98.19 109 ALA A O 1
ATOM 868 N N . LEU A 1 110 ? -1.265 5.486 -1.570 1.00 98.56 110 LEU A N 1
ATOM 869 C CA . LEU A 1 110 ? -2.505 6.002 -1.006 1.00 98.56 110 LEU A CA 1
ATOM 870 C C . LEU A 1 110 ? -2.904 5.093 0.154 1.00 98.56 110 LEU A C 1
ATOM 872 O O . LEU A 1 110 ? -3.221 3.922 -0.057 1.00 98.56 110 LEU A O 1
ATOM 876 N N . MET A 1 111 ? -2.877 5.637 1.367 1.00 98.06 111 MET A N 1
ATOM 877 C CA . MET A 1 111 ? -3.054 4.877 2.599 1.00 98.06 111 MET A CA 1
ATOM 878 C C . MET A 1 111 ? -4.250 5.394 3.384 1.00 98.06 111 MET A C 1
ATOM 880 O O . MET A 1 111 ? -4.402 6.598 3.553 1.00 98.06 111 MET A O 1
ATOM 884 N N . VAL A 1 112 ? -5.061 4.490 3.915 1.00 98.31 112 VAL A N 1
ATOM 885 C CA . VAL A 1 112 ? -6.002 4.798 4.991 1.00 98.31 112 VAL A CA 1
ATOM 886 C C . VAL A 1 112 ? -5.221 4.798 6.300 1.00 98.31 112 VAL A C 1
ATOM 888 O O . VAL A 1 112 ? -4.457 3.866 6.544 1.00 98.31 112 VAL A O 1
ATOM 891 N N . SER A 1 113 ? -5.393 5.830 7.119 1.00 97.62 113 SER A N 1
ATOM 892 C CA . SER A 1 113 ? -4.771 5.999 8.438 1.00 97.62 113 SER A CA 1
ATOM 893 C C . SER A 1 113 ? -5.735 6.747 9.372 1.00 97.62 113 SER A C 1
ATOM 895 O O . SER A 1 113 ? -6.914 6.917 9.052 1.00 97.62 113 SER A O 1
ATOM 897 N N . HIS A 1 114 ? -5.253 7.155 10.540 1.00 97.69 114 HIS A N 1
ATOM 898 C CA . HIS A 1 114 ? -5.969 8.004 11.481 1.00 97.69 114 HIS A CA 1
ATOM 899 C C . HIS A 1 114 ? -5.274 9.364 11.604 1.00 97.69 114 HIS A C 1
ATOM 901 O O . HIS A 1 114 ? -4.100 9.443 11.967 1.00 97.69 114 HIS A O 1
ATOM 907 N N . ASP A 1 115 ? -6.026 10.438 11.387 1.00 97.06 115 ASP A N 1
ATOM 908 C CA . ASP A 1 115 ? -5.603 11.823 11.548 1.00 97.06 115 ASP A CA 1
ATOM 909 C C . ASP A 1 115 ? -6.629 12.585 12.401 1.00 97.06 115 ASP A C 1
ATOM 911 O O . ASP A 1 115 ? -7.798 12.704 12.038 1.00 97.06 115 ASP A O 1
ATOM 915 N N . ALA A 1 116 ? -6.200 13.083 13.562 1.00 94.25 116 ALA A N 1
ATOM 916 C CA . ALA A 1 116 ? -7.099 13.748 14.503 1.00 94.25 116 ALA A CA 1
ATOM 917 C C . ALA A 1 116 ? -7.614 15.102 13.983 1.00 94.25 116 ALA A C 1
ATOM 919 O O . ALA A 1 116 ? -8.736 15.485 14.308 1.00 94.25 116 ALA A O 1
ATOM 920 N N . GLU A 1 117 ? -6.831 15.810 13.165 1.00 92.44 117 GLU A N 1
ATOM 921 C CA . GLU A 1 117 ? -7.210 17.111 12.604 1.00 92.44 117 GLU A CA 1
ATOM 922 C C . GLU A 1 117 ? -8.226 16.951 11.465 1.00 92.44 117 GLU A C 1
ATOM 924 O O . GLU A 1 117 ? -9.130 17.772 11.318 1.00 92.44 117 GLU A O 1
ATOM 929 N N . ALA A 1 118 ? -8.139 15.852 10.711 1.00 91.44 118 ALA A N 1
ATOM 930 C CA . ALA A 1 118 ? -9.116 15.467 9.694 1.00 91.44 118 ALA A CA 1
ATOM 931 C C . ALA A 1 118 ? -10.392 14.819 10.271 1.00 91.44 118 ALA A C 1
ATOM 933 O O . ALA A 1 118 ? -11.306 14.501 9.512 1.00 91.44 118 ALA A O 1
ATOM 934 N N . GLY A 1 119 ? -10.474 14.614 11.591 1.00 92.88 119 GLY A N 1
ATOM 935 C CA . GLY A 1 119 ? -11.645 14.030 12.255 1.00 92.88 119 GLY A CA 1
ATOM 936 C C . GLY A 1 119 ? -11.626 12.503 12.394 1.00 92.88 119 GLY A C 1
ATOM 937 O O . GLY A 1 119 ? -12.683 11.902 12.572 1.00 92.88 119 GLY A O 1
ATOM 938 N N . GLY A 1 120 ? -10.452 11.869 12.333 1.00 96.00 120 GLY A N 1
ATOM 939 C CA . GLY A 1 120 ? -10.262 10.435 12.558 1.00 96.00 120 GLY A CA 1
ATOM 940 C C . GLY A 1 120 ? -9.789 9.707 11.303 1.00 96.00 120 GLY A C 1
ATOM 941 O O . GLY A 1 120 ? -8.708 9.980 10.785 1.00 96.00 120 GLY A O 1
ATOM 942 N N . ARG A 1 121 ? -10.569 8.736 10.820 1.00 97.56 121 ARG A N 1
ATOM 943 C CA . ARG A 1 121 ? -10.197 7.906 9.665 1.00 97.56 121 ARG A CA 1
ATOM 944 C C . ARG A 1 121 ? -10.019 8.761 8.404 1.00 97.56 121 ARG A C 1
ATOM 946 O O . ARG A 1 121 ? -10.938 9.455 7.970 1.00 97.56 121 ARG A O 1
ATOM 953 N N . SER A 1 122 ? -8.841 8.691 7.792 1.00 97.62 122 SER A N 1
ATOM 954 C CA . SER A 1 122 ? -8.463 9.553 6.669 1.00 97.62 122 SER A CA 1
ATOM 955 C C . SER A 1 122 ? -7.672 8.810 5.592 1.00 97.62 122 SER A C 1
ATOM 957 O O . SER A 1 122 ? -7.020 7.799 5.853 1.00 97.62 122 SER A O 1
ATOM 959 N N . LEU A 1 123 ? -7.743 9.309 4.358 1.00 97.75 123 LEU A N 1
ATOM 960 C CA . LEU A 1 123 ? -6.865 8.952 3.251 1.00 97.75 123 LEU A CA 1
ATOM 961 C C . LEU A 1 123 ? -5.678 9.913 3.195 1.00 97.75 123 LEU A C 1
ATOM 963 O O . LEU A 1 123 ? -5.852 11.127 3.103 1.00 97.75 123 LEU A O 1
ATOM 967 N N . THR A 1 124 ? -4.479 9.347 3.151 1.00 97.12 124 THR A N 1
ATOM 968 C CA . THR A 1 124 ? -3.210 10.069 3.124 1.00 97.12 124 THR A CA 1
ATOM 969 C C . THR A 1 124 ? -2.385 9.617 1.928 1.00 97.12 124 THR A C 1
ATOM 971 O O . THR A 1 124 ? -2.114 8.426 1.749 1.00 97.12 124 THR A O 1
ATOM 974 N N . LEU A 1 125 ? -1.956 10.580 1.110 1.00 97.44 125 LEU A N 1
ATOM 975 C CA . LEU A 1 125 ? -1.029 10.344 0.008 1.00 97.44 125 LEU A CA 1
ATOM 976 C C . LEU A 1 125 ? 0.411 10.490 0.506 1.00 97.44 125 LEU A C 1
ATOM 978 O O . LEU A 1 125 ? 0.818 11.561 0.951 1.00 97.44 125 LEU A O 1
ATOM 982 N N . MET A 1 126 ? 1.184 9.416 0.391 1.00 97.19 126 MET A N 1
ATOM 983 C CA . MET A 1 126 ? 2.591 9.344 0.778 1.00 97.19 126 MET A CA 1
ATOM 984 C C . MET A 1 126 ? 3.462 9.180 -0.466 1.00 97.19 126 MET A C 1
ATOM 986 O O . MET A 1 126 ? 3.109 8.451 -1.396 1.00 97.19 126 MET A O 1
ATOM 990 N N . SER A 1 127 ? 4.620 9.832 -0.494 1.00 97.69 127 SER A N 1
ATOM 991 C CA . SER A 1 127 ? 5.544 9.765 -1.625 1.00 97.69 127 SER A CA 1
ATOM 992 C C . SER A 1 127 ? 6.995 9.827 -1.162 1.00 97.69 127 SER A C 1
ATOM 994 O O . SER A 1 127 ? 7.328 10.594 -0.269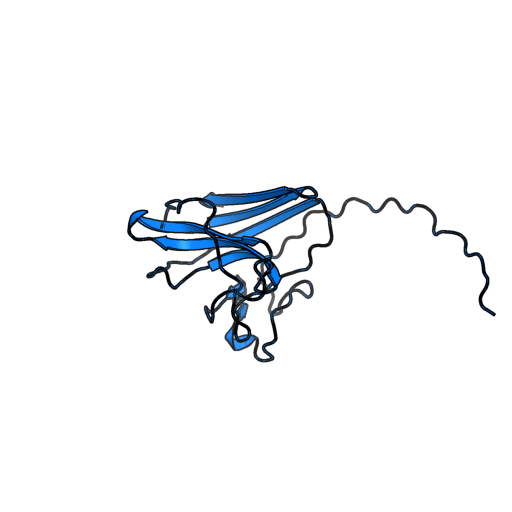 1.00 97.69 127 SER A O 1
ATOM 996 N N . CYS A 1 128 ? 7.873 9.062 -1.798 1.00 97.69 128 CYS A N 1
ATOM 997 C CA . CYS A 1 128 ? 9.316 9.260 -1.754 1.00 97.69 128 CYS A CA 1
ATOM 998 C C . CYS A 1 128 ? 9.806 9.343 -3.207 1.00 97.69 128 CYS A C 1
ATOM 1000 O O . CYS A 1 128 ? 9.955 8.304 -3.855 1.00 97.69 128 CYS A O 1
ATOM 1002 N N . PRO A 1 129 ? 9.992 10.551 -3.770 1.00 95.19 129 PRO A N 1
ATOM 1003 C CA . PRO A 1 129 ? 10.299 10.735 -5.186 1.00 95.19 129 PRO A CA 1
ATOM 1004 C C . PRO A 1 129 ? 11.804 10.590 -5.476 1.00 95.19 129 PRO A C 1
ATOM 1006 O O . PRO A 1 129 ? 12.407 11.449 -6.113 1.00 95.19 129 PRO A O 1
ATOM 1009 N N . GLY A 1 130 ? 12.432 9.505 -5.015 1.00 94.56 130 GLY A N 1
ATOM 1010 C CA . GLY A 1 130 ? 13.857 9.264 -5.252 1.00 94.56 130 GLY A CA 1
ATOM 1011 C C . GLY A 1 130 ? 14.797 9.915 -4.245 1.00 94.56 130 GLY A C 1
ATOM 1012 O O . GLY A 1 130 ? 15.935 10.196 -4.611 1.00 94.56 130 GLY A O 1
ATOM 1013 N N . ASP A 1 131 ? 14.360 10.130 -3.003 1.00 95.25 131 ASP A N 1
ATOM 1014 C CA . ASP A 1 131 ? 15.209 10.709 -1.958 1.00 95.25 131 ASP A CA 1
ATOM 1015 C C . ASP A 1 131 ? 16.208 9.670 -1.431 1.00 95.25 131 ASP A C 1
ATOM 1017 O O . ASP A 1 131 ? 15.872 8.804 -0.624 1.00 95.25 131 ASP A O 1
ATOM 1021 N N . TRP A 1 132 ? 17.444 9.715 -1.922 1.00 91.38 132 TRP A N 1
ATOM 1022 C CA . TRP A 1 132 ? 18.524 8.821 -1.510 1.00 91.38 132 TRP A CA 1
ATOM 1023 C C . TRP A 1 132 ? 19.672 9.625 -0.884 1.00 91.38 132 TRP A C 1
ATOM 1025 O O . TRP A 1 132 ? 20.045 10.657 -1.442 1.00 91.38 132 TRP A O 1
ATOM 1035 N N . PRO A 1 133 ? 20.282 9.145 0.219 1.00 92.25 133 PRO A N 1
ATOM 1036 C CA . PRO A 1 133 ? 20.026 7.868 0.903 1.00 92.25 133 PRO A CA 1
ATOM 1037 C C . PRO A 1 133 ? 18.915 7.918 1.966 1.00 92.25 133 PRO A C 1
ATOM 1039 O O . PRO A 1 133 ? 18.572 6.874 2.524 1.00 92.25 133 PRO A O 1
ATOM 1042 N N . ASP A 1 134 ? 18.369 9.103 2.246 1.00 92.12 134 ASP A N 1
ATOM 1043 C CA . ASP A 1 134 ? 17.550 9.348 3.437 1.00 92.12 134 ASP A CA 1
ATOM 1044 C C . ASP A 1 134 ? 16.165 8.681 3.375 1.00 92.12 134 ASP A C 1
ATOM 1046 O O . ASP A 1 134 ? 15.671 8.187 4.391 1.00 92.12 134 ASP A O 1
ATOM 1050 N N . GLY A 1 135 ? 15.549 8.603 2.192 1.00 93.75 135 GLY A N 1
ATOM 1051 C CA . GLY A 1 135 ? 14.235 7.987 2.005 1.00 93.75 135 GLY A CA 1
ATOM 1052 C C . GLY A 1 135 ? 13.108 8.752 2.697 1.00 93.75 135 GLY A C 1
ATOM 1053 O O . GLY A 1 135 ? 12.179 8.126 3.213 1.00 93.75 135 GLY A O 1
ATOM 1054 N N . ARG A 1 136 ? 13.189 10.088 2.764 1.00 94.62 136 ARG A N 1
ATOM 1055 C CA . ARG A 1 136 ? 12.161 10.906 3.413 1.00 94.62 136 ARG A CA 1
ATOM 1056 C C . ARG A 1 136 ? 10.841 10.786 2.661 1.00 94.62 136 ARG A C 1
ATOM 1058 O O . ARG A 1 136 ? 10.775 10.945 1.440 1.00 94.62 136 ARG A O 1
ATOM 1065 N N . LEU A 1 137 ? 9.781 10.534 3.423 1.00 95.75 137 LEU A N 1
ATOM 1066 C CA . LEU A 1 137 ? 8.417 10.616 2.925 1.00 95.75 137 LEU A CA 1
ATOM 1067 C C . LEU A 1 137 ? 7.979 12.080 2.889 1.00 95.75 137 LEU A C 1
ATOM 1069 O O . LEU A 1 137 ? 8.168 12.825 3.849 1.00 95.75 137 LEU A O 1
ATOM 1073 N N . VAL A 1 138 ? 7.357 12.461 1.783 1.00 96.88 138 VAL A N 1
ATOM 1074 C CA . VAL A 1 138 ? 6.607 13.702 1.624 1.00 96.88 138 VAL A CA 1
ATOM 1075 C C . VAL A 1 138 ? 5.123 13.376 1.488 1.00 96.88 138 VAL A C 1
ATOM 1077 O O . VAL A 1 138 ? 4.754 12.289 1.035 1.00 96.88 138 VAL A O 1
ATOM 1080 N N . TYR A 1 139 ? 4.284 14.341 1.855 1.00 96.56 139 TYR A N 1
ATOM 1081 C CA . TYR A 1 139 ? 2.826 14.241 1.829 1.00 96.56 139 TYR A CA 1
ATOM 1082 C C . TYR A 1 139 ? 2.290 15.328 0.890 1.00 96.56 139 TYR A C 1
ATOM 1084 O O . TYR A 1 139 ? 2.099 16.465 1.316 1.00 96.56 139 TYR A O 1
ATOM 1092 N N . PRO A 1 140 ? 2.139 15.039 -0.418 1.00 95.56 140 PRO A N 1
ATOM 1093 C CA . PRO A 1 140 ? 1.869 16.066 -1.431 1.00 95.56 140 PRO A CA 1
ATOM 1094 C C . PRO A 1 140 ? 0.478 16.707 -1.339 1.00 95.56 140 PRO A C 1
ATOM 1096 O O . PRO A 1 140 ? 0.210 17.686 -2.029 1.00 95.56 140 PRO A O 1
ATOM 1099 N N . ALA A 1 141 ? -0.414 16.133 -0.535 1.00 94.56 141 ALA A N 1
ATOM 1100 C CA . ALA A 1 141 ? -1.759 16.622 -0.286 1.00 94.56 141 ALA A CA 1
ATOM 1101 C C . ALA A 1 141 ? -2.093 16.446 1.199 1.00 94.56 141 ALA A C 1
ATOM 1103 O O . ALA A 1 141 ? -1.555 15.549 1.854 1.00 94.56 141 ALA A O 1
ATOM 1104 N N . GLY A 1 142 ? -2.988 17.293 1.711 1.00 95.06 142 GLY A N 1
ATOM 1105 C CA . GLY A 1 142 ? -3.536 17.125 3.055 1.00 95.06 142 GLY A CA 1
ATOM 1106 C C . GLY A 1 142 ? -4.375 15.844 3.173 1.00 95.06 142 GLY A C 1
ATOM 1107 O O . GLY A 1 142 ? -4.872 15.347 2.155 1.00 95.06 142 GLY A O 1
ATOM 1108 N N . PRO A 1 143 ? -4.533 15.305 4.393 1.00 96.12 143 PRO A N 1
ATOM 1109 C CA . PRO A 1 143 ? -5.373 14.139 4.634 1.00 96.12 143 PRO A CA 1
ATOM 1110 C C . PRO A 1 143 ? -6.828 14.428 4.248 1.00 96.12 143 PRO A C 1
ATOM 1112 O O . PRO A 1 143 ? -7.346 15.523 4.469 1.00 96.12 143 PRO A O 1
ATOM 1115 N N . LEU A 1 144 ? -7.497 13.429 3.678 1.00 96.44 144 LEU A N 1
ATOM 1116 C CA . LEU A 1 144 ? -8.903 13.502 3.294 1.00 96.44 144 LEU A CA 1
ATOM 1117 C C . LEU A 1 144 ? -9.730 12.607 4.215 1.00 96.44 144 LEU A C 1
ATOM 1119 O O . LEU A 1 144 ? -9.540 11.394 4.209 1.00 96.44 144 LEU A O 1
ATOM 1123 N N . ALA A 1 145 ? -10.657 13.180 4.982 1.00 97.06 145 ALA A N 1
ATOM 1124 C CA . ALA A 1 145 ? -11.579 12.404 5.808 1.00 97.06 145 ALA A CA 1
ATOM 1125 C C . ALA A 1 145 ? -12.377 11.403 4.957 1.00 97.06 145 ALA A C 1
ATOM 1127 O O . ALA A 1 145 ? -12.843 11.733 3.863 1.00 97.06 145 ALA A O 1
ATOM 1128 N N . VAL A 1 146 ? -12.550 10.184 5.465 1.00 96.38 146 VAL A N 1
ATOM 1129 C CA . VAL A 1 146 ? -13.316 9.125 4.796 1.00 96.38 146 VAL A CA 1
ATOM 1130 C C . VAL A 1 146 ? -14.301 8.474 5.763 1.00 96.38 146 VAL A C 1
ATOM 1132 O O . VAL A 1 146 ? -14.007 8.386 6.954 1.00 96.38 146 VAL A O 1
ATOM 1135 N N . PRO A 1 147 ? -15.466 8.003 5.279 1.00 95.19 147 PRO A N 1
ATOM 1136 C CA . PRO A 1 147 ? -16.426 7.309 6.131 1.00 95.19 147 PRO A CA 1
ATOM 1137 C C . PRO A 1 147 ? -15.851 5.984 6.633 1.00 95.19 147 PRO A C 1
ATOM 1139 O O . PRO A 1 147 ? -14.898 5.459 6.058 1.00 95.19 147 PRO A O 1
ATOM 1142 N N . ASP A 1 148 ? -16.461 5.408 7.663 1.00 95.06 148 ASP A N 1
ATOM 1143 C CA . ASP A 1 148 ? -16.180 4.029 8.055 1.00 95.06 148 ASP A CA 1
ATOM 1144 C C . ASP A 1 148 ? -16.624 3.025 6.986 1.00 95.06 148 ASP A C 1
ATOM 1146 O O . ASP A 1 148 ? -17.474 3.300 6.138 1.00 95.06 148 ASP A O 1
ATOM 1150 N N . GLY A 1 149 ? -16.042 1.828 7.057 1.00 96.25 149 GLY A N 1
ATOM 1151 C CA . GLY A 1 149 ? -16.371 0.719 6.169 1.00 96.25 149 GLY A CA 1
ATOM 1152 C C . GLY A 1 149 ? -15.438 0.573 4.961 1.00 96.25 149 GLY A C 1
ATOM 1153 O O . GLY A 1 149 ? -14.325 1.128 4.943 1.00 96.25 149 GLY A O 1
ATOM 1154 N N . PRO A 1 150 ? -15.855 -0.243 3.976 1.00 97.56 150 PRO A N 1
ATOM 1155 C CA . PRO A 1 150 ? -15.007 -0.607 2.855 1.00 97.56 150 PRO A CA 1
ATOM 1156 C C . PRO A 1 150 ? -14.682 0.584 1.947 1.00 97.56 150 PRO A C 1
ATOM 1158 O O . PRO A 1 150 ? -15.540 1.417 1.647 1.00 97.56 150 PRO A O 1
ATOM 1161 N N . LEU A 1 151 ? -13.438 0.636 1.474 1.00 98.00 151 LEU A N 1
ATOM 1162 C CA . LEU A 1 151 ? -12.973 1.635 0.511 1.00 98.00 151 LEU A CA 1
ATOM 1163 C C . LEU A 1 151 ? -12.416 0.957 -0.735 1.00 98.00 151 LEU A C 1
ATOM 1165 O O . LEU A 1 151 ? -11.593 0.049 -0.625 1.00 98.00 151 LEU A O 1
ATOM 1169 N N . ASP A 1 152 ? -12.814 1.450 -1.901 1.00 98.38 152 ASP A N 1
ATOM 1170 C CA . ASP A 1 152 ? -12.188 1.107 -3.172 1.00 98.38 152 ASP A CA 1
ATOM 1171 C C . ASP A 1 152 ? -11.050 2.095 -3.429 1.00 98.38 152 ASP A C 1
ATOM 1173 O O . ASP A 1 152 ? -11.255 3.310 -3.456 1.00 98.38 152 ASP A O 1
ATOM 1177 N N . LEU A 1 153 ? -9.833 1.571 -3.567 1.00 98.62 153 LEU A N 1
ATOM 1178 C CA . LEU A 1 153 ? -8.616 2.328 -3.832 1.00 98.62 153 LEU A CA 1
ATOM 1179 C C . LEU A 1 153 ? -8.094 1.977 -5.216 1.00 98.62 153 LEU A C 1
ATOM 1181 O O . LEU A 1 153 ? -8.101 0.818 -5.632 1.00 98.62 153 LEU A O 1
ATOM 1185 N N . ALA A 1 154 ? -7.583 2.982 -5.910 1.00 98.62 154 ALA A N 1
ATOM 1186 C CA . ALA A 1 154 ? -7.144 2.839 -7.280 1.00 98.62 154 ALA A CA 1
ATOM 1187 C C . ALA A 1 154 ? -5.885 3.649 -7.563 1.00 98.62 154 ALA A C 1
ATOM 1189 O O . ALA A 1 154 ? -5.715 4.763 -7.061 1.00 98.62 154 ALA A O 1
ATOM 1190 N N . VAL A 1 155 ? -5.040 3.104 -8.435 1.00 98.62 155 VAL A N 1
ATOM 1191 C CA . VAL A 1 155 ? -3.976 3.843 -9.106 1.00 98.62 155 VAL A CA 1
ATOM 1192 C C . VAL A 1 155 ? -4.123 3.676 -10.610 1.00 98.62 155 VAL A C 1
ATOM 1194 O O . VAL A 1 155 ? -4.283 2.566 -11.117 1.00 98.62 155 VAL A O 1
ATOM 1197 N N . GLU A 1 156 ? -4.080 4.793 -11.319 1.00 98.50 156 GLU A N 1
ATOM 1198 C CA . GLU A 1 156 ? -4.010 4.832 -12.770 1.00 98.50 156 GLU A CA 1
ATOM 1199 C C . GLU A 1 156 ? -2.659 5.406 -13.183 1.00 98.50 156 GLU A C 1
ATOM 1201 O O . GLU A 1 156 ? -2.267 6.486 -12.735 1.00 98.50 156 GLU A O 1
ATOM 1206 N N . VAL A 1 157 ? -1.953 4.678 -14.044 1.00 98.06 157 VAL A N 1
ATOM 1207 C CA . VAL A 1 157 ? -0.684 5.100 -14.632 1.00 98.06 157 VAL A CA 1
ATOM 1208 C C . VAL A 1 157 ? -0.870 5.236 -16.132 1.00 98.06 157 VAL A C 1
ATOM 1210 O O . VAL A 1 157 ? -1.414 4.345 -16.781 1.00 98.06 157 VAL A O 1
ATOM 1213 N N . ARG A 1 158 ? -0.403 6.356 -16.688 1.00 97.25 158 ARG A N 1
ATOM 1214 C CA . ARG A 1 158 ? -0.333 6.616 -18.129 1.00 97.25 158 ARG A CA 1
ATOM 1215 C C . ARG A 1 158 ? 1.023 7.235 -18.446 1.00 97.25 158 ARG A C 1
ATOM 1217 O O . ARG A 1 158 ? 1.228 8.439 -18.263 1.00 97.25 158 ARG A O 1
ATOM 1224 N N . GLY A 1 159 ? 1.962 6.402 -18.889 1.00 95.56 159 GLY A N 1
ATOM 1225 C CA . GLY A 1 159 ? 3.336 6.814 -19.164 1.00 95.56 159 GLY A CA 1
ATOM 1226 C C . GLY A 1 159 ? 4.002 7.388 -17.913 1.00 95.56 159 GLY A C 1
ATOM 1227 O O . GLY A 1 159 ? 4.164 6.693 -16.917 1.00 95.56 159 GLY A O 1
ATOM 1228 N N . ALA A 1 160 ? 4.365 8.670 -17.962 1.00 94.38 160 ALA A N 1
ATOM 1229 C CA . ALA A 1 160 ? 5.006 9.378 -16.851 1.00 94.38 160 ALA A CA 1
ATOM 1230 C C . ALA A 1 160 ? 4.022 9.926 -15.798 1.00 94.38 160 ALA A C 1
ATOM 1232 O O . ALA A 1 160 ? 4.448 10.543 -14.825 1.00 94.38 160 ALA A O 1
ATOM 1233 N N . THR A 1 161 ? 2.713 9.755 -15.998 1.00 96.75 161 THR A N 1
ATOM 1234 C CA . THR A 1 161 ? 1.690 10.279 -15.085 1.00 96.75 161 THR A CA 1
ATOM 1235 C C . THR A 1 161 ? 1.091 9.169 -14.240 1.00 96.75 161 THR A C 1
ATOM 1237 O O . THR A 1 161 ? 0.807 8.082 -14.741 1.00 96.75 161 THR A O 1
ATOM 1240 N N . GLN A 1 162 ? 0.877 9.463 -12.960 1.00 96.19 162 GLN A N 1
ATOM 1241 C CA . GLN A 1 162 ? 0.260 8.561 -11.999 1.00 96.19 162 GLN A CA 1
ATOM 1242 C C . GLN A 1 162 ? -0.782 9.322 -11.179 1.00 96.19 162 GLN A C 1
ATOM 1244 O O . GLN A 1 162 ? -0.519 10.427 -10.702 1.00 96.19 162 GLN A O 1
ATOM 1249 N N . ARG A 1 163 ? -1.963 8.727 -11.000 1.00 98.06 163 ARG A N 1
ATOM 1250 C CA . ARG A 1 163 ? -3.064 9.285 -10.213 1.00 98.06 163 ARG A CA 1
ATOM 1251 C C . ARG A 1 163 ? -3.604 8.234 -9.260 1.00 98.06 163 ARG A C 1
ATOM 1253 O O . ARG A 1 163 ? -3.999 7.157 -9.693 1.00 98.06 163 ARG A O 1
ATOM 1260 N N . PHE A 1 164 ? -3.669 8.578 -7.980 1.00 98.38 164 PHE A N 1
ATOM 1261 C CA . PHE A 1 164 ? -4.414 7.801 -6.998 1.00 98.38 164 PHE A CA 1
ATOM 1262 C C . PHE A 1 164 ? -5.841 8.326 -6.865 1.00 98.38 164 PHE A C 1
ATOM 1264 O O . PHE A 1 164 ? -6.090 9.524 -7.010 1.00 98.38 164 PHE A O 1
ATOM 1271 N N . SER A 1 165 ? -6.771 7.427 -6.567 1.00 97.88 165 SER A N 1
ATOM 1272 C CA . SER A 1 165 ? -8.150 7.762 -6.217 1.00 97.88 165 SER A CA 1
ATOM 1273 C C . SER A 1 165 ? -8.678 6.787 -5.171 1.00 97.88 165 SER A C 1
ATOM 1275 O O . SER A 1 165 ? -8.189 5.661 -5.064 1.00 97.88 165 SER A O 1
ATOM 1277 N N . GLY A 1 166 ? -9.647 7.241 -4.381 1.00 96.75 166 GLY A N 1
ATOM 1278 C CA . GLY A 1 166 ? -10.322 6.434 -3.376 1.00 96.75 166 GLY A CA 1
ATOM 1279 C C . GLY A 1 166 ? -11.791 6.828 -3.283 1.00 96.75 166 GLY A C 1
ATOM 1280 O O . GLY A 1 166 ? -12.116 8.009 -3.413 1.00 96.75 166 GLY A O 1
ATOM 1281 N N . ALA A 1 167 ? -12.666 5.851 -3.078 1.00 95.75 167 ALA A N 1
ATOM 1282 C CA . ALA A 1 167 ? -14.098 6.059 -2.903 1.00 95.75 167 ALA A CA 1
ATOM 1283 C C . ALA A 1 167 ? -14.664 5.080 -1.868 1.00 95.75 167 ALA A C 1
ATOM 1285 O O . ALA A 1 167 ? -14.139 3.980 -1.690 1.00 95.75 167 ALA A O 1
ATOM 1286 N N . ALA A 1 168 ? -15.753 5.470 -1.199 1.00 94.31 168 ALA A N 1
ATOM 1287 C CA . ALA A 1 168 ? -16.579 4.517 -0.465 1.00 94.31 168 ALA A CA 1
ATOM 1288 C C . ALA A 1 168 ? -17.030 3.412 -1.422 1.00 94.31 168 ALA A C 1
ATOM 1290 O O . ALA A 1 168 ? -17.511 3.712 -2.518 1.00 94.31 168 ALA A O 1
ATOM 1291 N N . ALA A 1 169 ? -16.843 2.153 -1.027 1.00 88.88 169 ALA A N 1
ATOM 1292 C CA . ALA A 1 169 ? -17.280 1.045 -1.858 1.00 88.88 169 ALA A CA 1
ATOM 1293 C C . ALA A 1 169 ? -18.804 1.099 -2.016 1.00 88.88 169 ALA A C 1
ATOM 1295 O O . ALA A 1 169 ? -19.533 1.325 -1.046 1.00 88.88 169 ALA A O 1
ATOM 1296 N N . ALA A 1 170 ? -19.295 0.875 -3.234 1.00 79.69 170 ALA A N 1
ATOM 1297 C CA . ALA A 1 170 ? -20.722 0.678 -3.438 1.00 79.69 170 ALA A CA 1
ATOM 1298 C C . ALA A 1 170 ? -21.175 -0.585 -2.687 1.00 79.69 170 ALA A C 1
ATOM 1300 O O . ALA A 1 170 ? -20.467 -1.597 -2.698 1.00 79.69 170 ALA A O 1
ATOM 1301 N N . ASN A 1 171 ? -22.355 -0.532 -2.062 1.00 53.25 171 ASN A N 1
ATOM 1302 C CA . ASN A 1 171 ? -23.018 -1.722 -1.530 1.00 53.25 171 ASN A CA 1
ATOM 1303 C C . ASN A 1 171 ? -23.350 -2.635 -2.719 1.00 53.25 171 ASN A C 1
ATOM 1305 O O . ASN A 1 171 ? -24.294 -2.356 -3.460 1.00 53.25 171 ASN A O 1
ATOM 1309 N N . GLY A 1 172 ? -22.510 -3.644 -2.944 1.00 47.50 172 GLY A N 1
ATOM 1310 C CA . GLY A 1 172 ? -22.721 -4.712 -3.921 1.00 47.50 172 GLY A CA 1
ATOM 1311 C C . GLY A 1 172 ? -23.430 -5.898 -3.297 1.00 47.50 172 GLY A C 1
ATOM 1312 O O . GLY A 1 172 ? -23.200 -6.137 -2.090 1.00 47.50 172 GLY A O 1
#

Organism: NCBI:txid157277

InterPro domains:
  IPR013320 Concanavalin A-like lectin/glucanase domain superfamily [SSF49899] (18-165)
  IPR041542 Beta-xylosidase, C-terminal Concanavalin A-like domain [PF17851] (23-165)
  IPR051795 Glycosyl Hydrolase Family 43 [PTHR42812] (19-164)

Secondary structure (DSSP, 8-state):
---S--PPPP---PPPPPPP-----SSS--TTEEESS-S-GGGTEEE-SS-EEE---S-TT-SS----EEE----SEEEEEEEE-S---SSTT--EEEEEEEETTEEEEEEEEEETTTTEEEEEEEEEES-TTT---B-SS--EE--SS-EEEEEEEETTEEEEEEEEPP--